Protein AF-A0A7K4B5E4-F1 (afdb_monomer_lite)

Foldseek 3Di:
DWDWDFAVDIDTPDDPDDPVPDDDQDCVNDPDDHAGQPVVNVVVVVVSCVVPDDPPDDDDDDDDDPPGHRDDDD

Secondary structure (DSSP, 8-state):
-EEEEESSSEEEEEES--GGG-PPP-TTTS---S-B-HHHHHHHHHHHHHTTPPTT----------S-BS----

Structure (mmCIF, N/CA/C/O backbone):
data_AF-A0A7K4B5E4-F1
#
_entry.id   AF-A0A7K4B5E4-F1
#
loop_
_atom_site.group_PDB
_atom_site.id
_atom_site.type_symbol
_atom_site.label_atom_id
_atom_site.label_alt_id
_atom_site.label_comp_id
_atom_site.label_asym_id
_atom_site.label_entity_id
_atom_site.label_seq_id
_atom_site.pdbx_PDB_ins_code
_atom_site.Cartn_x
_atom_site.Cartn_y
_atom_site.Cartn_z
_atom_site.occupancy
_atom_site.B_iso_or_equiv
_atom_site.auth_seq_id
_atom_site.auth_comp_id
_atom_site.auth_asym_id
_atom_site.auth_atom_id
_atom_site.pdbx_PDB_model_num
ATOM 1 N N . MET A 1 1 ? -3.151 9.273 4.006 1.00 85.69 1 MET A N 1
ATOM 2 C CA . MET A 1 1 ? -2.574 8.525 2.867 1.00 85.69 1 MET A CA 1
ATOM 3 C C . MET A 1 1 ? -1.447 7.625 3.355 1.00 85.69 1 MET A C 1
ATOM 5 O O . MET A 1 1 ? -0.616 8.063 4.145 1.00 85.69 1 MET A O 1
ATOM 9 N N . GLY A 1 2 ? -1.420 6.369 2.911 1.00 89.12 2 GLY A N 1
ATOM 10 C CA . GLY A 1 2 ? -0.289 5.457 3.102 1.00 89.12 2 GLY A CA 1
ATOM 11 C C . GLY A 1 2 ? 0.334 5.116 1.754 1.00 89.12 2 GLY A C 1
ATOM 12 O O . GLY A 1 2 ? -0.387 4.964 0.774 1.00 89.12 2 GLY A O 1
ATOM 13 N N . VAL A 1 3 ? 1.661 5.010 1.699 1.00 90.94 3 VAL A N 1
ATOM 14 C CA . VAL A 1 3 ? 2.378 4.559 0.500 1.00 90.94 3 VAL A CA 1
ATOM 15 C C . VAL A 1 3 ? 3.284 3.417 0.907 1.00 90.94 3 VAL A C 1
ATOM 17 O O . VAL A 1 3 ? 4.179 3.588 1.737 1.00 90.94 3 VAL A O 1
ATOM 20 N N . ILE A 1 4 ? 3.047 2.255 0.315 1.00 89.69 4 ILE A N 1
ATOM 21 C CA . ILE A 1 4 ? 3.813 1.039 0.550 1.00 89.69 4 ILE A CA 1
ATOM 22 C C . ILE A 1 4 ? 4.459 0.646 -0.771 1.00 89.69 4 ILE A C 1
ATOM 24 O O . ILE A 1 4 ? 3.792 0.583 -1.800 1.00 89.69 4 ILE A O 1
ATOM 28 N N . LEU A 1 5 ? 5.762 0.395 -0.726 1.00 89.19 5 LEU A N 1
ATOM 29 C CA . LEU A 1 5 ? 6.503 -0.227 -1.811 1.00 89.19 5 LEU A CA 1
ATOM 30 C C . LEU A 1 5 ? 6.668 -1.699 -1.467 1.00 89.19 5 LEU A C 1
ATOM 32 O O . LEU A 1 5 ? 7.053 -2.031 -0.341 1.00 89.19 5 LEU A O 1
ATOM 36 N N . PHE A 1 6 ? 6.359 -2.564 -2.421 1.00 83.31 6 PHE A N 1
ATOM 37 C CA . PHE A 1 6 ? 6.466 -3.997 -2.230 1.00 83.31 6 PHE A CA 1
ATOM 38 C C . PHE A 1 6 ? 7.135 -4.657 -3.432 1.00 83.31 6 PHE A C 1
ATOM 40 O O . PHE A 1 6 ? 6.866 -4.314 -4.580 1.00 83.31 6 PHE A O 1
ATOM 47 N N . ASP A 1 7 ? 8.024 -5.590 -3.127 1.00 80.62 7 ASP A N 1
ATOM 48 C CA . ASP A 1 7 ? 8.678 -6.501 -4.054 1.00 80.62 7 ASP A CA 1
ATOM 49 C C . ASP A 1 7 ? 8.877 -7.851 -3.324 1.00 80.62 7 ASP A C 1
ATOM 51 O O . ASP A 1 7 ? 7.906 -8.432 -2.833 1.00 80.62 7 ASP A O 1
ATOM 55 N N . HIS A 1 8 ? 10.116 -8.314 -3.169 1.00 76.19 8 HIS A N 1
ATOM 56 C CA . HIS A 1 8 ? 10.488 -9.356 -2.205 1.00 76.19 8 HIS A CA 1
ATOM 57 C C . HIS A 1 8 ? 10.547 -8.800 -0.766 1.00 76.19 8 HIS A C 1
ATOM 59 O O . HIS A 1 8 ? 10.528 -9.545 0.215 1.00 76.19 8 HIS A O 1
ATOM 65 N N . GLU A 1 9 ? 10.582 -7.477 -0.625 1.00 78.06 9 GLU A N 1
ATOM 66 C CA . GLU A 1 9 ? 10.522 -6.721 0.614 1.00 78.06 9 GLU A CA 1
ATOM 67 C C . GLU A 1 9 ? 9.204 -5.946 0.708 1.00 78.06 9 GLU A C 1
ATOM 69 O O . GLU A 1 9 ? 8.596 -5.572 -0.290 1.00 78.06 9 GLU A O 1
ATOM 74 N N . TYR A 1 10 ? 8.778 -5.642 1.932 1.00 83.69 10 TYR A N 1
ATOM 75 C CA . TYR A 1 10 ? 7.623 -4.789 2.204 1.00 83.69 10 TYR A CA 1
ATOM 76 C C . TYR A 1 10 ? 8.100 -3.544 2.952 1.00 83.69 10 TYR A C 1
ATOM 78 O O . TYR A 1 10 ? 8.587 -3.649 4.080 1.00 83.69 10 TYR A O 1
ATOM 86 N N . ARG A 1 11 ? 7.994 -2.365 2.331 1.00 86.50 11 ARG A N 1
ATOM 87 C CA . ARG A 1 11 ? 8.521 -1.106 2.874 1.00 86.50 11 ARG A CA 1
ATOM 88 C C . ARG A 1 11 ? 7.445 -0.025 2.889 1.00 86.50 11 ARG A C 1
ATOM 90 O O . ARG A 1 11 ? 6.997 0.442 1.845 1.00 86.50 11 ARG A O 1
ATOM 97 N N . ALA A 1 12 ? 7.066 0.427 4.082 1.00 87.31 12 ALA A N 1
ATOM 98 C CA . ALA A 1 12 ? 6.231 1.613 4.229 1.00 87.31 12 ALA A CA 1
ATOM 99 C C . ALA A 1 12 ? 7.078 2.867 3.963 1.00 87.31 12 ALA A C 1
ATOM 101 O O . ALA A 1 12 ? 8.025 3.144 4.698 1.00 87.31 12 ALA A O 1
ATOM 102 N N . ARG A 1 13 ? 6.745 3.612 2.907 1.00 88.31 13 ARG A N 1
ATOM 103 C CA . ARG A 1 13 ? 7.367 4.904 2.589 1.00 88.31 13 ARG A CA 1
ATOM 104 C C . ARG A 1 13 ? 6.658 6.041 3.314 1.00 88.31 13 ARG A C 1
ATOM 106 O O . ARG A 1 13 ? 7.318 6.893 3.889 1.00 88.31 13 ARG A O 1
ATOM 113 N N . GLU A 1 14 ? 5.329 6.027 3.283 1.00 88.88 14 GLU A N 1
ATOM 114 C CA . GLU A 1 14 ? 4.475 7.017 3.939 1.00 88.88 14 GLU A CA 1
ATOM 115 C C . GLU A 1 14 ? 3.399 6.314 4.757 1.00 88.88 14 GLU A C 1
ATOM 117 O O . GLU A 1 14 ? 2.907 5.241 4.395 1.00 88.88 14 GLU A O 1
ATOM 122 N N . SER A 1 15 ? 3.018 6.924 5.873 1.00 87.56 15 SER A N 1
ATOM 123 C CA . SER A 1 15 ? 2.247 6.249 6.905 1.00 87.56 15 SER A CA 1
ATOM 124 C C . SER A 1 15 ? 1.252 7.199 7.567 1.00 87.56 15 SER A C 1
ATOM 126 O O . SER A 1 15 ? 1.524 7.727 8.640 1.00 87.56 15 SER A O 1
ATOM 128 N N . GLY A 1 16 ? 0.082 7.375 6.950 1.00 86.12 16 GLY A N 1
ATOM 129 C CA . GLY A 1 16 ? -0.998 8.176 7.536 1.00 86.12 16 GLY A CA 1
ATOM 130 C C . GLY A 1 16 ? -0.800 9.685 7.385 1.00 86.12 16 GLY A C 1
ATOM 131 O O . GLY A 1 16 ? -1.324 10.446 8.185 1.00 86.12 16 GLY A O 1
ATOM 132 N N . VAL A 1 17 ? -0.065 10.125 6.362 1.00 89.56 17 VAL A N 1
ATOM 133 C CA . VAL A 1 17 ? 0.174 11.555 6.103 1.00 89.56 17 VAL A CA 1
ATOM 134 C C . VAL A 1 17 ? -0.979 12.179 5.301 1.00 89.56 17 VAL A C 1
ATOM 136 O O . VAL A 1 17 ? -1.619 11.465 4.512 1.00 89.56 17 VAL A O 1
ATOM 139 N N . PRO A 1 18 ? -1.272 13.483 5.454 1.00 91.50 18 PRO A N 1
ATOM 140 C CA . PRO A 1 18 ? -2.206 14.198 4.584 1.00 91.50 18 PRO A CA 1
ATOM 141 C C . PRO A 1 18 ? -1.804 14.085 3.110 1.00 91.50 18 PRO A C 1
ATOM 143 O O . PRO A 1 18 ? -0.622 14.094 2.781 1.00 91.50 18 PRO A O 1
ATOM 146 N N . VAL A 1 19 ? -2.781 13.998 2.200 1.00 89.19 19 VAL A N 1
ATOM 147 C CA . VAL A 1 19 ? -2.515 13.852 0.752 1.00 89.19 19 VAL A CA 1
ATOM 148 C C . VAL A 1 19 ? -1.580 14.943 0.199 1.00 89.19 19 VAL A C 1
ATOM 150 O O . VAL A 1 19 ? -0.651 14.579 -0.520 1.00 89.19 19 VAL A O 1
ATOM 153 N N . PRO A 1 20 ? -1.734 16.238 0.550 1.00 93.50 20 PRO A N 1
ATOM 154 C CA . PRO A 1 20 ? -0.835 17.289 0.063 1.00 93.50 20 PRO A CA 1
ATOM 155 C C . PRO A 1 20 ? 0.620 17.155 0.539 1.00 93.50 20 PRO A C 1
ATOM 157 O O . PRO A 1 20 ? 1.512 17.751 -0.055 1.00 93.50 20 PRO A O 1
ATOM 160 N N . GLU A 1 21 ? 0.866 16.388 1.602 1.00 92.50 21 GLU A N 1
ATOM 161 C CA . GLU A 1 21 ? 2.195 16.194 2.195 1.00 92.50 21 GLU A CA 1
ATOM 162 C C . GLU A 1 21 ? 2.913 14.950 1.650 1.00 92.50 21 GLU A C 1
ATOM 164 O O . GLU A 1 21 ? 4.095 14.731 1.927 1.00 92.50 21 GLU A O 1
ATOM 169 N N . VAL A 1 22 ? 2.226 14.139 0.839 1.00 90.81 22 VAL A N 1
ATOM 170 C CA . VAL A 1 22 ? 2.810 12.953 0.211 1.00 90.81 22 VAL A CA 1
ATOM 171 C C . VAL A 1 22 ? 3.849 13.390 -0.814 1.00 90.81 22 VAL A C 1
ATOM 173 O O . VAL A 1 22 ? 3.535 13.991 -1.843 1.00 90.81 22 VAL A O 1
ATOM 1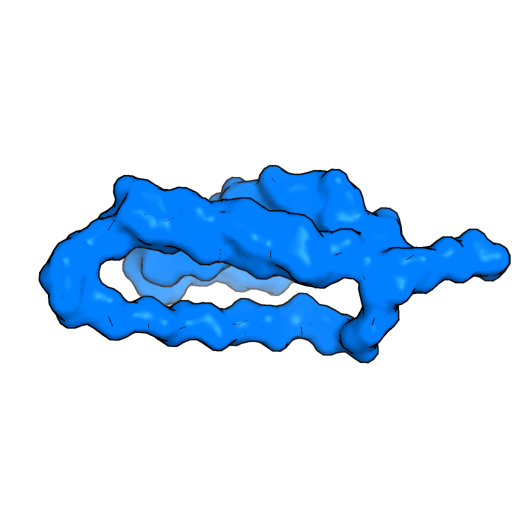76 N N . LYS A 1 23 ? 5.112 13.036 -0.571 1.00 89.62 23 LYS A N 1
ATOM 177 C CA . LYS A 1 23 ? 6.196 13.361 -1.499 1.00 89.62 23 LYS A CA 1
ATOM 178 C C . LYS A 1 23 ? 6.034 12.589 -2.814 1.00 89.62 23 LYS A C 1
ATOM 180 O O . LYS A 1 23 ? 5.853 11.364 -2.772 1.00 89.62 23 LYS A O 1
ATOM 185 N N . PRO A 1 24 ? 6.222 13.236 -3.981 1.00 89.62 24 PRO A N 1
ATOM 186 C CA . PRO A 1 24 ? 6.207 12.553 -5.268 1.00 89.62 24 PRO A CA 1
ATOM 187 C C . PRO A 1 24 ? 7.141 11.341 -5.291 1.00 89.62 24 PRO A C 1
ATOM 189 O O . PRO A 1 24 ? 8.220 11.338 -4.681 1.00 89.62 24 PRO A O 1
ATOM 192 N N . LEU A 1 25 ? 6.712 10.285 -5.974 1.00 88.38 25 LEU A N 1
ATOM 193 C CA . LEU A 1 25 ? 7.601 9.192 -6.343 1.00 88.38 25 LEU A CA 1
ATOM 194 C C . LEU A 1 25 ? 8.544 9.692 -7.445 1.00 88.38 25 LEU A C 1
ATOM 196 O O . LEU A 1 25 ? 8.155 10.460 -8.319 1.00 88.38 25 LEU A O 1
ATOM 200 N N . THR A 1 26 ? 9.806 9.290 -7.369 1.00 89.56 26 THR A N 1
ATOM 201 C CA . THR A 1 26 ? 10.861 9.653 -8.321 1.00 89.56 26 THR A CA 1
ATOM 202 C C . THR A 1 26 ? 11.573 8.384 -8.756 1.00 89.56 26 THR A C 1
ATOM 204 O O . THR A 1 26 ? 11.531 7.391 -8.036 1.00 89.56 26 THR A O 1
ATOM 207 N N . ASN A 1 27 ? 12.345 8.434 -9.838 1.00 85.38 27 ASN A N 1
ATOM 208 C CA . ASN A 1 27 ? 13.141 7.286 -10.299 1.00 85.38 27 ASN A CA 1
ATOM 209 C C . ASN A 1 27 ? 14.171 6.789 -9.261 1.00 85.38 27 ASN A C 1
ATOM 211 O O . ASN A 1 27 ? 14.743 5.721 -9.426 1.00 85.38 27 ASN A O 1
ATOM 215 N N . LYS A 1 28 ? 14.433 7.563 -8.196 1.00 84.81 28 LYS A N 1
ATOM 216 C CA . LYS A 1 28 ? 15.292 7.165 -7.070 1.00 84.81 28 LYS A CA 1
ATOM 217 C C . LYS A 1 28 ? 14.513 6.572 -5.894 1.00 84.81 28 LYS A C 1
ATOM 219 O O . LYS A 1 28 ? 15.087 5.840 -5.098 1.00 84.81 28 LYS A O 1
ATOM 224 N N . SER A 1 29 ? 13.236 6.925 -5.748 1.00 83.06 29 SER A N 1
ATOM 225 C CA . SER A 1 29 ? 12.370 6.468 -4.652 1.00 83.06 29 SER A CA 1
ATOM 226 C C . SER A 1 29 ? 11.351 5.409 -5.077 1.00 83.06 29 SER A C 1
ATOM 228 O O . SER A 1 29 ? 10.720 4.811 -4.212 1.00 83.06 29 SER A O 1
ATOM 230 N N . PHE A 1 30 ? 11.205 5.170 -6.379 1.00 84.25 30 PHE A N 1
ATOM 231 C CA . PHE A 1 30 ? 10.351 4.159 -6.989 1.00 84.25 30 PHE A CA 1
ATOM 232 C C . PHE A 1 30 ? 11.185 3.359 -7.988 1.00 84.25 30 PHE A C 1
ATOM 234 O O . PHE A 1 30 ? 11.231 3.664 -9.178 1.00 84.25 30 PHE A O 1
ATOM 241 N N . ILE A 1 31 ? 11.930 2.393 -7.458 1.00 79.88 31 ILE A N 1
ATOM 242 C CA . ILE A 1 31 ? 12.815 1.530 -8.237 1.00 79.88 31 ILE A CA 1
ATOM 243 C C . ILE A 1 31 ? 12.135 0.160 -8.306 1.00 79.88 31 ILE A C 1
ATOM 245 O O . ILE A 1 31 ? 11.958 -0.450 -7.249 1.00 79.88 31 ILE A O 1
ATOM 249 N N . PRO A 1 32 ? 11.748 -0.322 -9.500 1.00 73.81 32 PRO A N 1
ATOM 250 C CA . PRO A 1 32 ? 11.284 -1.694 -9.682 1.00 73.81 32 PRO A CA 1
ATOM 251 C C . PRO A 1 32 ? 12.411 -2.665 -9.325 1.00 73.81 32 PRO A C 1
ATOM 253 O O . PRO A 1 32 ? 13.548 -2.480 -9.767 1.00 73.81 32 PRO A O 1
ATOM 256 N N . ARG A 1 33 ? 12.136 -3.669 -8.490 1.00 71.12 33 ARG A N 1
ATOM 257 C CA . ARG A 1 33 ? 13.138 -4.643 -8.030 1.00 71.12 33 ARG A CA 1
ATOM 258 C C . ARG A 1 33 ? 12.484 -5.999 -7.785 1.00 71.12 33 ARG A C 1
ATOM 260 O O . ARG A 1 33 ? 11.328 -6.042 -7.389 1.00 71.12 33 ARG A O 1
ATOM 267 N N . GLY A 1 34 ? 13.281 -7.063 -7.897 1.00 67.81 34 GLY A N 1
ATOM 268 C CA . GLY A 1 34 ? 12.954 -8.415 -7.433 1.00 67.81 34 GLY A CA 1
ATOM 269 C C . GLY A 1 34 ? 11.716 -9.053 -8.070 1.00 67.81 34 GLY A C 1
ATOM 270 O O . GLY A 1 34 ? 11.126 -8.518 -9.002 1.00 67.81 34 GLY A O 1
ATOM 271 N N . ASN A 1 35 ? 11.330 -10.204 -7.519 1.00 66.75 35 ASN A N 1
ATOM 272 C CA . ASN A 1 35 ? 10.091 -10.894 -7.865 1.00 66.75 35 ASN A CA 1
ATOM 273 C C . ASN A 1 35 ? 8.976 -10.439 -6.926 1.00 66.75 35 ASN A C 1
ATOM 275 O O . ASN A 1 35 ? 9.214 -10.168 -5.747 1.00 66.75 35 ASN A O 1
ATOM 279 N N . THR A 1 36 ? 7.751 -10.371 -7.438 1.00 66.12 36 THR A N 1
ATOM 280 C CA . THR A 1 36 ? 6.605 -9.888 -6.669 1.00 66.12 36 THR A CA 1
ATOM 281 C C . THR A 1 36 ? 5.745 -11.052 -6.180 1.00 66.12 36 THR A C 1
ATOM 283 O O . THR A 1 36 ? 5.018 -11.655 -6.967 1.00 66.12 36 THR A O 1
ATOM 286 N N . ALA A 1 37 ? 5.772 -11.324 -4.872 1.00 73.56 37 ALA A N 1
ATOM 287 C CA . ALA A 1 37 ? 4.780 -12.171 -4.206 1.00 73.56 37 ALA A CA 1
ATOM 288 C C . ALA A 1 37 ? 3.544 -11.317 -3.871 1.00 73.56 37 ALA A C 1
ATOM 290 O O . ALA A 1 37 ? 3.374 -10.834 -2.747 1.00 73.56 37 ALA A O 1
ATOM 291 N N . ILE A 1 38 ? 2.712 -11.053 -4.885 1.00 79.56 38 ILE A N 1
ATOM 292 C CA . ILE A 1 38 ? 1.605 -10.081 -4.812 1.00 79.56 38 ILE A CA 1
ATOM 293 C C . ILE A 1 38 ? 0.649 -10.410 -3.659 1.00 79.56 38 ILE A C 1
ATOM 295 O O . ILE A 1 38 ? 0.284 -9.521 -2.887 1.00 79.56 38 ILE A O 1
ATOM 299 N N . LEU A 1 39 ? 0.280 -11.684 -3.499 1.00 82.44 39 LEU A N 1
ATOM 300 C CA . LEU A 1 39 ? -0.654 -12.113 -2.454 1.00 82.44 39 LEU A CA 1
ATOM 301 C C . LEU A 1 39 ? -0.109 -11.856 -1.043 1.00 82.44 39 LEU A C 1
ATOM 303 O O . LEU A 1 39 ? -0.835 -11.356 -0.180 1.00 82.44 39 LEU A O 1
ATOM 307 N N . ASP A 1 40 ? 1.180 -12.110 -0.818 1.00 83.75 40 ASP A N 1
ATOM 308 C CA . ASP A 1 40 ? 1.826 -11.845 0.469 1.00 83.75 40 ASP A CA 1
ATOM 309 C C . ASP A 1 40 ? 1.907 -10.345 0.764 1.00 83.75 40 ASP A C 1
ATOM 311 O O . ASP A 1 40 ? 1.681 -9.912 1.901 1.00 83.75 40 ASP A O 1
ATOM 315 N N . ALA A 1 41 ? 2.210 -9.536 -0.254 1.00 83.69 41 ALA A N 1
ATOM 316 C CA . ALA A 1 41 ? 2.255 -8.086 -0.129 1.00 83.69 41 ALA A CA 1
ATOM 317 C C . ALA A 1 41 ? 0.879 -7.510 0.234 1.00 83.69 41 ALA A C 1
ATOM 319 O O . ALA A 1 41 ? 0.773 -6.721 1.179 1.00 83.69 41 ALA A O 1
ATOM 320 N N . ILE A 1 42 ? -0.179 -7.960 -0.449 1.00 86.81 42 ILE A N 1
ATOM 321 C CA . ILE A 1 42 ? -1.562 -7.569 -0.154 1.00 86.81 42 ILE A CA 1
ATOM 322 C C . ILE A 1 42 ? -1.944 -8.001 1.265 1.00 86.81 42 ILE A C 1
ATOM 324 O O . ILE A 1 42 ? -2.456 -7.189 2.035 1.00 86.81 42 ILE A O 1
ATOM 328 N N . GLY A 1 43 ? -1.640 -9.240 1.659 1.00 89.69 43 GLY A N 1
ATOM 329 C CA . GLY A 1 43 ? -1.938 -9.736 3.003 1.00 89.69 43 GLY A CA 1
ATOM 330 C C . GLY A 1 43 ? -1.256 -8.917 4.106 1.00 89.69 43 GLY A C 1
ATOM 331 O O . GLY A 1 43 ? -1.881 -8.574 5.111 1.00 89.69 43 GLY A O 1
ATOM 332 N N . LYS A 1 44 ? 0.019 -8.547 3.926 1.00 88.62 44 LYS A N 1
ATOM 333 C CA . LYS A 1 44 ? 0.745 -7.667 4.864 1.00 88.62 44 LYS A CA 1
ATOM 334 C C . LYS A 1 44 ? 0.166 -6.251 4.896 1.00 88.62 44 LYS A C 1
ATOM 336 O O . LYS A 1 44 ? 0.090 -5.648 5.972 1.00 88.62 44 LYS A O 1
ATOM 341 N N . MET A 1 45 ? -0.260 -5.732 3.747 1.00 88.06 45 MET A N 1
ATOM 342 C CA . MET A 1 45 ? -0.912 -4.429 3.637 1.00 88.06 45 MET A CA 1
ATOM 343 C C . MET A 1 45 ? -2.242 -4.396 4.383 1.00 88.06 45 MET A C 1
ATOM 345 O O . MET A 1 45 ? -2.431 -3.492 5.194 1.00 88.06 45 MET A O 1
ATOM 349 N N . ILE A 1 46 ? -3.107 -5.398 4.204 1.00 89.88 46 ILE A N 1
ATOM 350 C CA . ILE A 1 46 ? -4.383 -5.497 4.930 1.00 89.88 46 ILE A CA 1
ATOM 351 C C . ILE A 1 46 ? -4.133 -5.475 6.441 1.00 89.88 46 ILE A C 1
ATOM 353 O O . ILE A 1 46 ? -4.664 -4.611 7.130 1.00 89.88 46 ILE A O 1
ATOM 357 N N . ARG A 1 47 ? -3.211 -6.306 6.950 1.00 90.44 47 ARG A N 1
ATOM 358 C CA . ARG A 1 47 ? -2.851 -6.300 8.384 1.00 90.44 47 ARG A CA 1
ATOM 359 C C . ARG A 1 47 ? -2.294 -4.957 8.867 1.00 90.44 47 ARG A C 1
ATOM 361 O O . ARG A 1 47 ? -2.381 -4.639 10.049 1.00 90.44 47 ARG A O 1
ATOM 368 N N . THR A 1 48 ? -1.646 -4.189 7.990 1.00 87.38 48 THR A N 1
ATOM 369 C CA . THR A 1 48 ? -1.133 -2.849 8.323 1.00 87.38 48 THR A CA 1
ATOM 370 C C . THR A 1 48 ? -2.270 -1.835 8.417 1.00 87.38 48 THR A C 1
ATOM 372 O O . THR A 1 48 ? -2.243 -0.983 9.305 1.00 87.38 48 THR A O 1
ATOM 375 N N . ILE A 1 49 ? -3.255 -1.938 7.522 1.00 88.25 49 ILE A N 1
ATOM 376 C CA . ILE A 1 49 ? -4.466 -1.116 7.518 1.00 88.25 49 ILE A CA 1
ATOM 377 C C . ILE A 1 49 ? -5.310 -1.429 8.756 1.00 88.25 49 ILE A C 1
ATOM 379 O O . ILE A 1 49 ? -5.621 -0.509 9.497 1.00 88.25 49 ILE A O 1
ATOM 383 N N . GLU A 1 50 ? -5.589 -2.702 9.048 1.00 89.06 50 GLU A N 1
ATOM 384 C CA . GLU A 1 50 ? -6.396 -3.130 10.207 1.00 89.06 50 GLU A CA 1
ATOM 385 C C . GLU A 1 50 ? -5.856 -2.613 11.545 1.00 89.06 50 GLU A C 1
ATOM 387 O O . GLU A 1 50 ? -6.618 -2.276 12.442 1.00 89.06 50 GLU A O 1
ATOM 392 N N . LYS A 1 51 ? -4.529 -2.503 11.690 1.00 88.38 51 LYS A N 1
ATOM 393 C CA . LYS A 1 51 ? -3.901 -1.960 12.908 1.00 88.38 51 LYS A CA 1
ATOM 394 C C . LYS A 1 51 ? -4.112 -0.457 13.105 1.00 88.38 51 LYS A C 1
ATOM 396 O O . LYS A 1 51 ? -3.741 0.062 14.155 1.00 88.38 51 LYS A O 1
ATOM 401 N N . ARG A 1 52 ? -4.586 0.253 12.083 1.00 83.50 52 ARG A N 1
ATOM 402 C CA . ARG A 1 52 ? -4.691 1.719 12.060 1.00 83.50 52 ARG A CA 1
ATOM 403 C C . ARG A 1 52 ? -6.100 2.213 11.805 1.00 83.50 52 ARG A C 1
ATOM 405 O O . ARG A 1 52 ? -6.427 3.286 12.291 1.00 83.50 52 ARG A O 1
ATOM 412 N N . ALA A 1 53 ? -6.867 1.470 11.018 1.00 86.12 53 ALA A N 1
ATOM 413 C CA . ALA A 1 53 ? -8.227 1.818 10.675 1.00 86.12 53 ALA A CA 1
ATOM 414 C C . ALA A 1 53 ? -9.099 1.809 11.931 1.00 86.12 53 ALA A C 1
ATOM 416 O O . ALA A 1 53 ? -8.960 0.946 12.804 1.00 86.12 53 ALA A O 1
ATOM 417 N N . HIS A 1 54 ? -9.997 2.779 12.007 1.00 86.81 54 HIS A N 1
ATOM 418 C CA . HIS A 1 54 ? -11.016 2.829 13.039 1.00 86.81 54 HIS A CA 1
ATOM 419 C C . HIS A 1 54 ? -12.261 2.047 12.610 1.00 86.81 54 HIS A C 1
ATOM 421 O O . HIS A 1 54 ? -12.500 1.796 11.428 1.00 86.81 54 HIS A O 1
ATOM 427 N N . GLU A 1 55 ? -13.069 1.638 13.585 1.00 87.88 55 GLU A N 1
ATOM 428 C CA . GLU A 1 55 ? -14.327 0.950 13.306 1.00 87.88 55 GLU A CA 1
ATOM 429 C C . GLU A 1 55 ? -15.256 1.850 12.474 1.00 87.88 55 GLU A C 1
ATOM 431 O O . GLU A 1 55 ? -15.474 3.015 12.809 1.00 87.88 55 GLU A O 1
ATOM 436 N N . GLY A 1 56 ? -15.778 1.311 11.368 1.00 87.12 56 GLY A N 1
ATOM 437 C CA . GLY A 1 56 ? -16.627 2.050 10.428 1.00 87.12 56 GLY A CA 1
ATOM 438 C C . GLY A 1 56 ? -15.879 2.913 9.403 1.00 87.12 56 GLY A C 1
ATOM 439 O O . GLY A 1 56 ? -16.529 3.613 8.631 1.00 87.12 56 GLY A O 1
ATOM 440 N N . GLU A 1 57 ? -14.544 2.875 9.365 1.00 89.25 57 GLU A N 1
ATOM 441 C CA . GLU A 1 57 ? -13.751 3.596 8.365 1.00 89.25 57 GLU A CA 1
ATOM 442 C C . GLU A 1 57 ? -13.726 2.855 7.016 1.00 89.25 57 GLU A C 1
ATOM 444 O O . GLU A 1 57 ? -13.351 1.683 6.934 1.00 89.25 57 GLU A O 1
ATOM 449 N N . GLU A 1 58 ? -14.095 3.545 5.933 1.00 90.25 58 GLU A N 1
ATOM 450 C CA . GLU A 1 58 ? -13.948 3.027 4.570 1.00 90.25 58 GLU A CA 1
ATOM 451 C C . GLU A 1 58 ? -12.532 3.288 4.045 1.00 90.25 58 GLU A C 1
ATOM 453 O O . GLU A 1 58 ? -12.049 4.422 4.033 1.00 90.25 58 GLU A O 1
ATOM 458 N N . VAL A 1 59 ? -11.865 2.237 3.563 1.00 89.81 59 VAL A N 1
ATOM 459 C CA . VAL A 1 59 ? -10.483 2.322 3.078 1.00 89.81 59 VAL A CA 1
ATOM 460 C C . VAL A 1 59 ? -10.419 2.004 1.589 1.00 89.81 59 VAL A C 1
ATOM 462 O O . VAL A 1 59 ? -10.758 0.903 1.160 1.00 89.81 59 VAL A O 1
ATOM 465 N N . MET A 1 60 ? -9.911 2.951 0.797 1.00 91.00 60 MET A N 1
ATOM 466 C CA . MET A 1 60 ? -9.590 2.726 -0.613 1.00 91.00 60 MET A CA 1
ATOM 467 C C . MET A 1 60 ? -8.142 2.259 -0.768 1.00 91.00 60 MET A C 1
ATOM 469 O O . MET A 1 60 ? -7.205 2.913 -0.304 1.00 91.00 60 MET A O 1
ATOM 473 N N . VAL A 1 61 ? -7.961 1.155 -1.487 1.00 91.06 61 VAL A N 1
ATOM 474 C CA . VAL A 1 61 ? -6.654 0.593 -1.825 1.00 91.06 61 VAL A CA 1
ATOM 475 C C . VAL A 1 61 ? -6.470 0.631 -3.338 1.00 91.06 61 VAL A C 1
ATOM 477 O O . VAL A 1 61 ? -7.320 0.147 -4.081 1.00 91.06 61 VAL A O 1
ATOM 480 N N . VAL A 1 62 ? -5.339 1.174 -3.790 1.00 91.38 62 VAL A N 1
ATOM 481 C CA . VAL A 1 62 ? -4.938 1.178 -5.202 1.00 91.38 62 VAL A CA 1
ATOM 482 C C . VAL A 1 62 ? -3.630 0.411 -5.335 1.00 91.38 62 VAL A C 1
ATOM 484 O O . VAL A 1 62 ? -2.647 0.741 -4.673 1.00 91.38 62 VAL A O 1
ATOM 487 N N . ILE A 1 63 ? -3.623 -0.607 -6.192 1.00 88.38 63 ILE A N 1
ATOM 488 C CA . ILE A 1 63 ? -2.445 -1.429 -6.475 1.00 88.38 63 ILE A CA 1
ATOM 489 C C . ILE A 1 63 ? -1.943 -1.065 -7.869 1.00 88.38 63 ILE A C 1
ATOM 491 O O . ILE A 1 63 ? -2.682 -1.175 -8.844 1.00 88.38 63 ILE A O 1
ATOM 495 N N . LEU A 1 64 ? -0.682 -0.637 -7.952 1.00 87.88 64 LEU A N 1
ATOM 496 C CA . LEU A 1 64 ? 0.013 -0.388 -9.211 1.00 87.88 64 LEU A CA 1
ATOM 497 C C . LEU A 1 64 ? 1.060 -1.483 -9.417 1.00 87.88 64 LEU A C 1
ATOM 499 O O . LEU A 1 64 ? 2.016 -1.585 -8.653 1.00 87.88 64 LEU A O 1
ATOM 503 N N . THR A 1 65 ? 0.861 -2.299 -10.443 1.00 83.81 65 THR A N 1
ATOM 504 C CA . THR A 1 65 ? 1.744 -3.401 -10.836 1.00 83.81 65 THR A CA 1
ATOM 505 C C . THR A 1 65 ? 1.626 -3.606 -12.345 1.00 83.81 65 THR A C 1
ATOM 507 O O . THR A 1 65 ? 0.623 -3.219 -12.944 1.00 83.81 65 THR A O 1
ATOM 510 N N . ASP A 1 66 ? 2.647 -4.192 -12.959 1.00 83.12 66 ASP A N 1
ATOM 511 C CA . ASP A 1 66 ? 2.604 -4.683 -14.338 1.00 83.12 66 ASP A CA 1
ATOM 512 C C . ASP A 1 66 ? 1.933 -6.069 -14.452 1.00 83.12 66 ASP A C 1
ATOM 514 O O . ASP A 1 66 ? 1.667 -6.530 -15.558 1.00 83.12 66 ASP A O 1
ATOM 518 N N . GLY A 1 67 ? 1.623 -6.712 -13.318 1.00 75.94 67 GLY A N 1
ATOM 519 C CA . GLY A 1 67 ? 0.904 -7.984 -13.246 1.00 75.94 67 GLY A CA 1
ATOM 520 C C . GLY A 1 67 ? 1.790 -9.233 -13.282 1.00 75.94 67 GLY A C 1
ATOM 521 O O . GLY A 1 67 ? 1.250 -10.338 -13.237 1.00 75.94 67 GLY A O 1
ATOM 522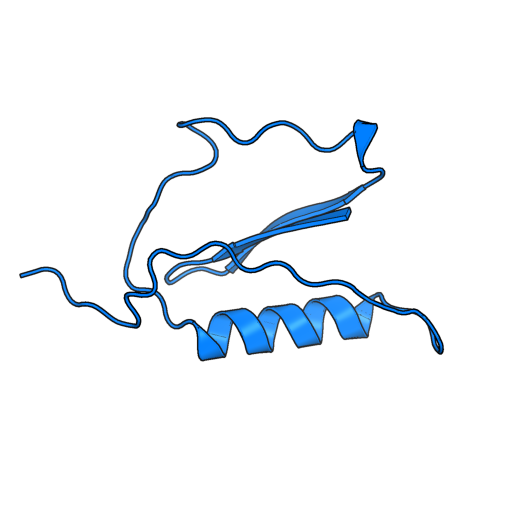 N N . HIS A 1 68 ? 3.119 -9.097 -13.326 1.00 74.00 68 HIS A N 1
ATOM 523 C CA . HIS A 1 68 ? 4.027 -10.246 -13.299 1.00 74.00 68 HIS A CA 1
ATOM 524 C C . HIS A 1 68 ? 4.254 -10.750 -11.870 1.00 74.00 68 HIS A C 1
ATOM 526 O O . HIS A 1 68 ? 5.146 -10.305 -11.148 1.00 74.00 68 HIS A O 1
ATOM 532 N N . GLU A 1 69 ? 3.446 -11.722 -11.453 1.00 66.50 69 GLU A N 1
ATOM 533 C CA . GLU A 1 69 ? 3.639 -12.415 -10.182 1.00 66.50 69 GLU A CA 1
ATOM 534 C C . GLU A 1 69 ? 4.802 -13.413 -10.280 1.00 66.50 69 GL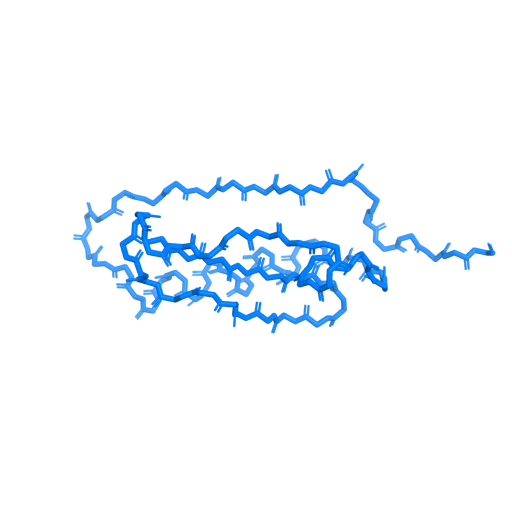U A C 1
ATOM 536 O O . GLU A 1 69 ? 4.838 -14.242 -11.188 1.00 66.50 69 GLU A O 1
ATOM 541 N N . ASN A 1 70 ? 5.738 -13.367 -9.326 1.00 62.84 70 ASN A N 1
ATOM 542 C CA . ASN A 1 70 ? 6.804 -14.367 -9.176 1.00 62.84 70 ASN A CA 1
ATOM 543 C C . ASN A 1 70 ? 7.644 -14.649 -10.440 1.00 62.84 70 ASN A C 1
ATOM 545 O O . ASN A 1 70 ? 8.259 -15.712 -10.535 1.00 62.84 70 ASN A O 1
ATOM 549 N N . ALA A 1 71 ? 7.697 -13.721 -11.398 1.00 58.75 71 ALA A N 1
ATOM 550 C CA . ALA A 1 71 ? 8.433 -13.917 -12.639 1.00 58.75 71 ALA A CA 1
ATOM 551 C C . ALA A 1 71 ? 9.936 -13.996 -12.347 1.00 58.75 71 ALA A C 1
ATOM 553 O O . ALA A 1 71 ? 10.575 -12.994 -12.041 1.00 58.75 71 ALA A O 1
ATOM 554 N N . LEU A 1 72 ? 10.501 -15.202 -12.404 1.00 52.28 72 LEU A N 1
ATOM 555 C CA . LEU A 1 72 ? 11.944 -15.389 -12.475 1.00 52.28 72 LEU A CA 1
ATOM 556 C C . LEU A 1 72 ? 12.400 -14.793 -13.806 1.00 52.28 72 LEU A C 1
ATOM 558 O O . LEU A 1 72 ? 11.951 -15.228 -14.864 1.00 52.28 72 LEU A O 1
ATOM 562 N N . VAL A 1 73 ? 13.250 -13.775 -13.742 1.00 50.53 73 VAL A N 1
ATOM 563 C CA . VAL A 1 73 ? 13.991 -13.330 -14.920 1.00 50.53 73 VAL A CA 1
ATOM 564 C C . VAL A 1 73 ? 14.976 -14.455 -15.257 1.00 50.53 73 VAL A C 1
ATOM 566 O O . VAL A 1 73 ? 15.832 -14.769 -14.427 1.00 50.53 73 VAL A O 1
ATOM 569 N N . GLU A 1 74 ? 14.810 -15.093 -16.418 1.00 41.28 74 GLU A N 1
ATOM 570 C CA . GLU A 1 74 ? 15.939 -15.707 -17.138 1.00 41.28 74 GLU A CA 1
ATOM 571 C C . GLU A 1 74 ? 16.843 -14.611 -17.712 1.00 41.28 74 GLU A C 1
ATOM 573 O O . GLU A 1 74 ? 16.300 -13.624 -18.265 1.00 41.28 74 GLU A O 1
#

pLDDT: mean 82.8, std 10.41, range [41.28, 93.5]

Radius of gyration: 13.54 Å; chains: 1; bounding box: 33×33×30 Å

Sequence (74 aa):
MGVILFDHEYRARESGVPVPEVKPLTNKSFIPRGNTAILDAIGKMIRTIEKRAHEGEEVMVVILTDGHENALVE

=== Feature glossary ===
Key to the feature types in this record:

Secondary structure (8-state, DSSP). Secondary structure is the local, repeating backbone conformation. DSSP classifies it into eight states by reading the hydrogen-bond network: three helix types (H, G, I), two β types (E, B), two non-regular types (T, S), and unstructured coil (-).

Backbone torsions (φ/ψ). Backbone dihedral angles. Every residue except chain termini has a φ (preceding-C → N → Cα → C) and a ψ (N → Cα → C → next-N). They are reported in degrees following the IUPAC sign convention. Secondary structure is essentially a statement about which (φ, ψ) basin each residue occupies.

Predict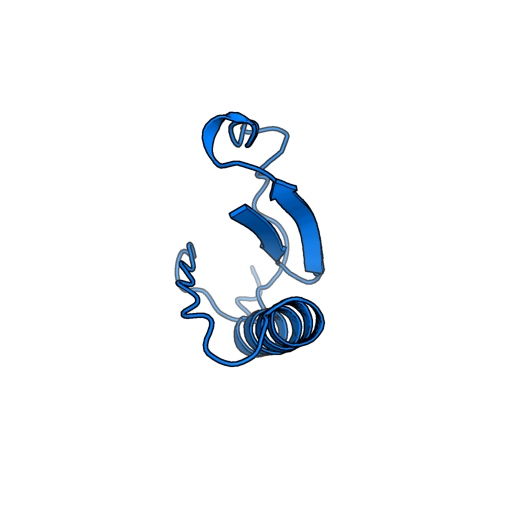ed aligned error. Predicted Aligned Error (PAE) is an AlphaFold confidence matrix: entry (i, j) is the expected error in the position of residue j, in ångströms, when the prediction is superimposed on the true structure at residue i. Low PAE within a block of residues means that block is internally rigid and well-predicted; high PAE between two blocks means their relative placement is uncertain even if each block individually is confident.

B-factor. B-factor (Debye–Waller factor) reflects atomic displacement in the crystal lattice. It is an experimental observable (units Å²), not a prediction; low valu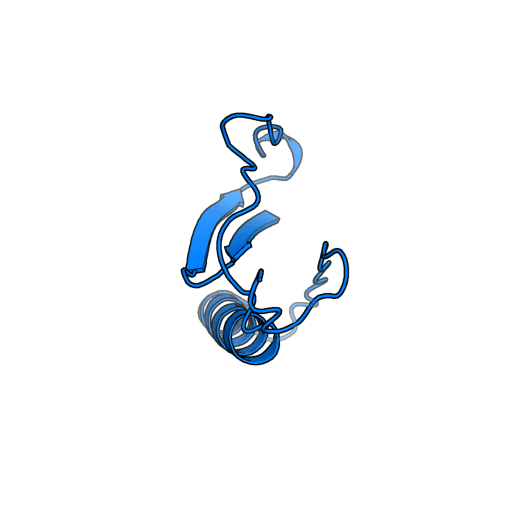es mean the atom is pinned down, high values mean it moves or is heterogeneous across the crystal.

Secondary structure (3-state, P-SEA). Three-state secondary structure (P-SEA) collapses the eight DSSP classes into helix (a), strand (b), and coil (c). P-SEA assigns these from Cα geometry alone — distances and angles — without requiring backbone oxygens, so it works on any Cα trace.

Sequence. Primary structure: the covalent order of the twenty standard amino acids along the backbone. Two proteins with the same sequence will (almost always) fold to the same structure; two with 30% identity often share a fold but not the details.

pLDDT. pLDDT is the predicted lDDT-Cα score: AlphaFold's confidence that the local environment of each residue (all inter-atomic distances within 15 Å) is correctly placed. It is a per-residue number between 0 and 100, with higher meaning more reliable.

InterPro / GO / CATH / organism. Functional a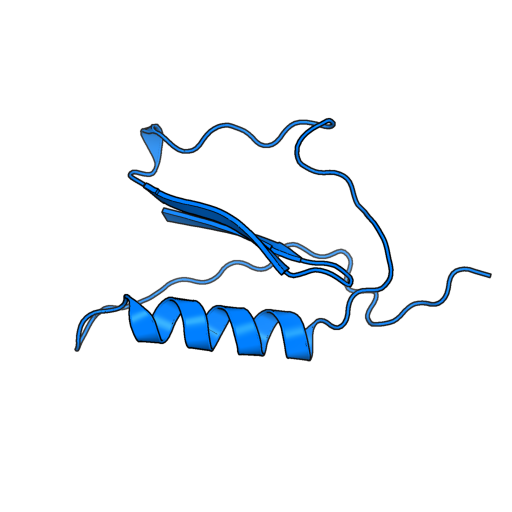nnotations link the protein to curated databases. InterPro entries identify conserved domains and families by matching the sequence against member-database signatures (Pfam, PROSITE, CDD, …). Gene Ontology (GO) terms describe molecular function, biological process, and cellular component in a controlled vocabulary. CATH places the structure in a hierarchical fold classification (Class/Architecture/Topology/Homologous-superfamily). The organism is the source species.

Contact-map, Ramachandran, and PAE plots. Three diagnostic plots accompany the record. The Cα contact map visualizes the tertiary structure as a 2D adjacency matrix (8 Å cutoff, sequence-local contacts suppressed). The Ramachandran plot shows the distribution of backbone (φ, ψ) torsions, with points in the α and β basins reflecting secondary structure content. The PAE plot shows AlphaFold's inter-residue confidence as a color matrix.

mmCIF coordinates. The mmCIF table is the protein's shape written out atom by atom. For each backbone N, Cα, C, and carbonyl O, it records an (x, y, z) coordinate triple in Å plus the residue type, chain letter, and residue number.

Radius of gyration, Cα contacts, bounding box. Three whole-structure scalars: the radius of gyration (RMS distance of Cα from centroid, in Å), the count of Cα–Cα contacts (pairs closer than 8 Å and separated by more than four residues in sequence — i.e. tertiary, not local, contacts), and the bounding-box dimensions. Together they distinguish compact globular folds from extended fibres or disordered chains.

Foldseek 3Di. The Foldseek 3Di string encodes local tertiary geometry as a 20-letter alphabet — one character per residue — derived from the relative positions of nearby Cα atoms. Unlike the amino-acid sequence, 3Di is a direct function of the 3D structure, so two proteins with the same fold have similar 3Di strings even at low sequence identity.

Rendered structure images. Six rendered views show the 3D structure from the faces of a cube — i.e. along ±x, ±y, ±z. Rendering representation is drawn randomly per protein from cartoon (secondary-structure ribbons), sticks (backbone bonds), or molecular surface; coloring is either N→C rainbow (blue at the N-terminus through red at the C-terminus) or one color per chain.

Nearest PDB structures. The Foldseek neighbor list gives the closest experimentally determined structures in the PDB, ranked by structural alignment. TM-score near 1 means near-identical fold; near 0.3 means only rough topology match. This is how one finds what a novel AlphaFold prediction most resembles in the solved-structure universe.

Solvent-accessible surface area. SASA measures how much of the protein is reachable by solvent. It is computed by rolling a water-sized probe over the atomic surface and summing the exposed area (Å²). Per-residue SASA distinguishes core (buried, low SASA) from surface (exposed, high SASA) residues; total SASA is a whole-molecule size measure.